Protein AF-A0A8J7C0C1-F1 (afdb_monomer_lite)

Foldseek 3Di:
DDDDDQDPDDPVSNVVVVQVVCQVVQVVVFKGKDFPDDDPPDTDIDIGGPPPDDPPPDPDPPDPDD

Secondary structure (DSSP, 8-state):
-PPPPPP-S-HHHHHHHHHHHHHHHHHHTT--EEEEEEETTEEEEEE-S-TTS-TTTT----SS--

Radius of gyration: 15.45 Å; chains: 1; bounding box: 30×39×31 Å

pLDDT: mean 70.07, std 14.47, range [39.28, 85.25]

Sequence (66 aa):
MPAKPWPQGSIEDRVAFAIEEVRPAIQADGGDVALVGIEGATVQVSLQGACRHCAMANSTLTDFVA

Structure (mmCIF, N/CA/C/O backbone):
data_AF-A0A8J7C0C1-F1
#
_entry.id   AF-A0A8J7C0C1-F1
#
loop_
_atom_site.group_PDB
_atom_site.id
_atom_site.type_symbol
_atom_site.label_atom_id
_atom_site.label_alt_id
_atom_site.label_comp_id
_atom_site.label_asym_id
_atom_site.label_entity_id
_atom_site.label_seq_id
_atom_site.pdbx_PDB_ins_code
_atom_site.Cartn_x
_atom_site.Cartn_y
_atom_site.Cartn_z
_atom_site.occupancy
_atom_site.B_iso_or_equiv
_atom_site.auth_seq_id
_atom_site.auth_comp_id
_atom_site.auth_asym_id
_atom_site.auth_atom_id
_atom_site.pdbx_PDB_model_num
ATOM 1 N N . MET A 1 1 ? 14.824 13.083 13.580 1.00 46.19 1 MET A N 1
ATOM 2 C CA . MET A 1 1 ? 13.890 13.536 12.527 1.00 46.19 1 MET A CA 1
ATOM 3 C C . MET A 1 1 ? 12.490 13.392 13.106 1.00 46.19 1 MET A C 1
ATOM 5 O O . MET A 1 1 ? 12.225 12.309 13.618 1.00 46.19 1 MET A O 1
ATOM 9 N N . PRO A 1 2 ? 11.651 14.440 13.184 1.00 50.19 2 PRO A N 1
ATOM 10 C CA . PRO A 1 2 ? 10.319 14.280 13.757 1.00 50.19 2 PRO A CA 1
ATOM 11 C C . PRO A 1 2 ? 9.484 13.429 12.799 1.00 50.19 2 PRO A C 1
ATOM 13 O O . PRO A 1 2 ? 9.303 13.801 11.642 1.00 50.19 2 PRO A O 1
ATOM 16 N N . ALA A 1 3 ? 9.038 12.264 13.270 1.00 61.31 3 ALA A N 1
ATOM 17 C CA . ALA A 1 3 ? 8.097 11.434 12.534 1.00 61.31 3 ALA A CA 1
ATOM 18 C C . ALA A 1 3 ? 6.857 12.277 12.218 1.00 61.31 3 ALA A C 1
ATOM 20 O O . ALA A 1 3 ? 6.338 12.981 13.091 1.00 61.31 3 ALA A O 1
ATOM 21 N N . LYS A 1 4 ? 6.415 12.239 10.962 1.00 64.81 4 LYS A N 1
ATOM 22 C CA . LYS A 1 4 ? 5.189 12.903 10.532 1.00 64.81 4 LYS A CA 1
ATOM 23 C C . LYS A 1 4 ? 4.044 12.426 11.444 1.00 64.81 4 LYS A C 1
ATOM 25 O O . LYS A 1 4 ? 3.934 11.222 11.681 1.00 64.81 4 LYS A O 1
ATOM 30 N N . PRO A 1 5 ? 3.240 13.333 12.024 1.00 73.06 5 PRO A N 1
ATOM 31 C CA . PRO A 1 5 ? 2.202 12.939 12.966 1.00 73.06 5 PRO A CA 1
ATOM 32 C C . PRO A 1 5 ? 1.189 12.035 12.262 1.00 73.06 5 PRO A C 1
ATOM 34 O O . PRO A 1 5 ? 0.705 12.362 11.179 1.00 73.06 5 PRO A O 1
ATOM 37 N N . TRP A 1 6 ? 0.886 10.894 12.881 1.00 76.81 6 TRP A N 1
ATOM 38 C CA . TRP A 1 6 ? -0.109 9.959 12.372 1.00 76.81 6 TRP A CA 1
ATOM 39 C C . TRP A 1 6 ? -1.481 10.644 12.303 1.00 76.81 6 TRP A C 1
ATOM 41 O O . TRP A 1 6 ? -1.876 11.302 13.273 1.00 76.81 6 TRP A O 1
ATOM 51 N N . PRO A 1 7 ? -2.226 10.499 11.194 1.00 75.56 7 PRO A N 1
ATOM 52 C CA . PRO A 1 7 ? -3.552 11.088 11.084 1.00 75.56 7 PRO A CA 1
ATOM 53 C C . PRO A 1 7 ? -4.509 10.411 12.075 1.00 75.56 7 PRO A C 1
ATOM 55 O O . PRO A 1 7 ? -4.549 9.190 12.195 1.00 75.56 7 PRO A O 1
ATOM 58 N N . GLN A 1 8 ? -5.293 11.214 12.792 1.00 73.62 8 GLN A N 1
ATOM 59 C CA . GLN A 1 8 ? -6.271 10.755 13.793 1.00 73.62 8 GLN A CA 1
ATOM 60 C C . GLN A 1 8 ? -7.690 10.614 13.190 1.00 73.62 8 GLN A C 1
ATOM 62 O O . GLN A 1 8 ? -8.680 10.673 13.914 1.00 73.62 8 GLN A O 1
ATOM 67 N N . GLY A 1 9 ? -7.784 10.508 11.857 1.00 75.06 9 GLY A N 1
ATOM 68 C CA . GLY A 1 9 ? -9.031 10.487 11.080 1.00 75.06 9 GLY A CA 1
ATOM 69 C C . GLY A 1 9 ? -9.607 9.084 10.845 1.00 75.06 9 GLY A C 1
ATOM 70 O O . GLY A 1 9 ? -9.435 8.185 11.672 1.00 75.06 9 GLY A O 1
ATOM 71 N N . SER A 1 10 ? -10.290 8.898 9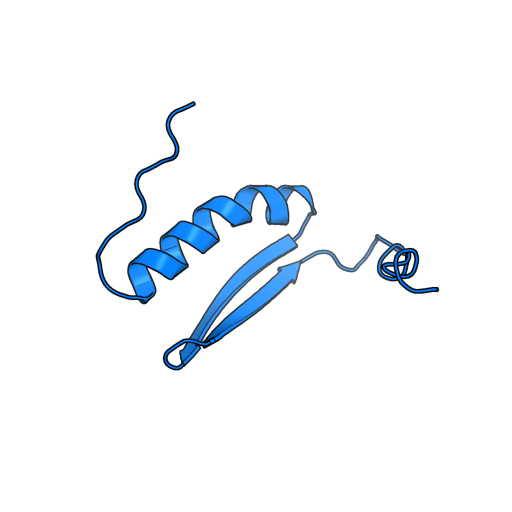.705 1.00 82.00 10 SER A N 1
ATOM 72 C CA . SER A 1 10 ? -10.827 7.595 9.279 1.00 82.00 10 SER A CA 1
ATOM 73 C C . SER A 1 10 ? -9.710 6.547 9.185 1.00 82.00 10 SER A C 1
ATOM 75 O O . SER A 1 10 ? -8.529 6.870 9.013 1.00 82.00 10 SER A O 1
ATOM 77 N N . 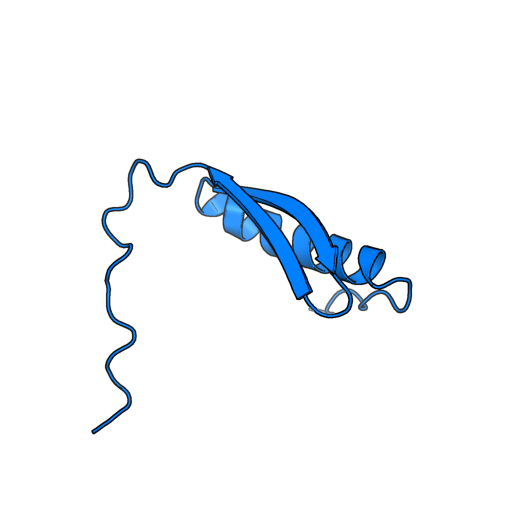ILE A 1 11 ? -10.076 5.265 9.267 1.00 80.88 11 ILE A N 1
ATOM 78 C CA . ILE A 1 11 ? -9.139 4.163 9.015 1.00 80.88 11 ILE A CA 1
ATOM 79 C C . ILE A 1 11 ? -8.488 4.321 7.628 1.00 80.88 11 ILE A C 1
ATOM 81 O O . ILE A 1 11 ? -7.311 4.026 7.464 1.00 80.88 11 ILE A O 1
ATOM 85 N N . GLU A 1 12 ? -9.223 4.881 6.665 1.00 81.25 12 GLU A N 1
ATOM 86 C CA . GLU A 1 12 ? -8.768 5.152 5.301 1.00 81.25 12 GLU A CA 1
ATOM 87 C C . GLU A 1 12 ? -7.635 6.177 5.260 1.00 81.25 12 GLU A C 1
ATOM 89 O O . GLU A 1 12 ? -6.626 5.926 4.611 1.00 81.25 12 GLU A O 1
ATOM 94 N N . ASP A 1 13 ? -7.739 7.281 6.009 1.00 83.69 13 ASP A N 1
ATOM 95 C CA . ASP A 1 13 ? -6.673 8.288 6.114 1.00 83.69 13 ASP A CA 1
ATOM 96 C C . ASP A 1 13 ? -5.397 7.690 6.706 1.00 83.69 13 ASP A C 1
ATOM 98 O O . ASP A 1 13 ? -4.286 7.962 6.249 1.00 83.69 13 ASP A O 1
ATOM 102 N N . ARG A 1 14 ? -5.553 6.844 7.728 1.00 83.06 14 ARG A N 1
ATOM 103 C CA . ARG A 1 14 ? -4.431 6.156 8.381 1.00 83.06 14 ARG A CA 1
ATOM 104 C C . ARG A 1 14 ? -3.756 5.169 7.445 1.00 83.06 14 ARG A C 1
ATOM 106 O O . ARG A 1 14 ? -2.528 5.105 7.414 1.00 83.06 14 ARG A O 1
ATOM 113 N N . VAL A 1 15 ? -4.548 4.423 6.684 1.00 83.50 15 VAL A N 1
ATOM 114 C CA . VAL A 1 15 ? -4.054 3.453 5.708 1.00 83.50 15 VAL A CA 1
ATOM 115 C C . VAL A 1 15 ? -3.403 4.160 4.524 1.00 83.50 15 VAL A C 1
ATOM 117 O O . VAL A 1 15 ? -2.300 3.782 4.148 1.00 83.50 15 VAL A O 1
ATOM 120 N N . ALA A 1 16 ? -4.008 5.218 3.984 1.00 83.81 16 ALA A N 1
ATOM 121 C CA . ALA A 1 16 ? -3.429 6.012 2.903 1.00 83.81 16 ALA A CA 1
ATOM 122 C C . ALA A 1 16 ? -2.087 6.623 3.320 1.00 83.81 16 ALA A C 1
ATOM 124 O O . ALA A 1 16 ? -1.104 6.518 2.593 1.00 83.81 16 ALA A O 1
ATOM 125 N N . PHE A 1 17 ? -2.011 7.182 4.528 1.00 85.25 17 PHE A N 1
ATOM 126 C CA . PHE A 1 17 ? -0.765 7.710 5.072 1.00 85.25 17 PHE A CA 1
ATOM 127 C C . PHE A 1 17 ? 0.314 6.635 5.222 1.00 85.25 17 PHE A C 1
ATOM 129 O O . PHE A 1 17 ? 1.456 6.856 4.830 1.00 85.25 17 PHE A O 1
ATOM 136 N N . ALA A 1 18 ? -0.043 5.468 5.766 1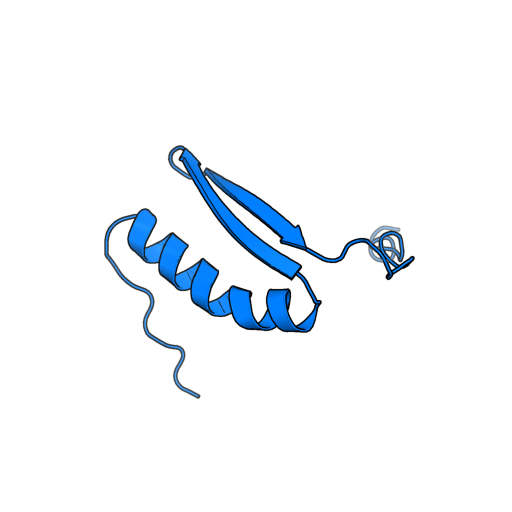.00 83.88 18 ALA A N 1
ATOM 137 C CA . ALA A 1 18 ? 0.888 4.355 5.906 1.00 83.88 18 ALA A CA 1
ATOM 138 C C . ALA A 1 18 ? 1.378 3.848 4.540 1.00 83.88 18 ALA A C 1
ATOM 140 O O . ALA A 1 18 ? 2.569 3.592 4.389 1.00 83.88 18 ALA A O 1
ATOM 141 N N . ILE A 1 19 ? 0.485 3.749 3.547 1.00 83.44 19 ILE A N 1
ATOM 142 C CA . ILE A 1 19 ? 0.814 3.351 2.171 1.00 83.44 19 ILE A CA 1
ATOM 143 C C . ILE A 1 19 ? 1.793 4.341 1.533 1.00 83.44 19 ILE A C 1
ATOM 145 O O . ILE A 1 19 ? 2.766 3.913 0.919 1.00 83.44 19 ILE A O 1
ATOM 149 N N . GLU A 1 20 ? 1.585 5.645 1.709 1.00 84.75 20 GLU A N 1
ATOM 150 C CA . GLU A 1 20 ? 2.484 6.672 1.169 1.00 84.75 20 GLU A CA 1
ATOM 151 C C . GLU A 1 20 ? 3.882 6.637 1.804 1.00 84.75 20 GLU A C 1
ATOM 153 O O . GLU A 1 20 ? 4.868 6.891 1.117 1.00 84.75 20 GLU A O 1
ATOM 158 N N . GLU A 1 21 ? 3.994 6.266 3.082 1.00 83.75 21 GLU A N 1
ATOM 159 C CA . GLU A 1 21 ? 5.294 6.088 3.745 1.00 83.75 21 GLU A CA 1
ATOM 160 C C . GLU A 1 21 ? 6.041 4.838 3.238 1.00 83.75 21 GLU A C 1
ATOM 162 O O . GLU A 1 21 ? 7.267 4.865 3.126 1.00 83.75 21 GLU A O 1
ATOM 167 N N . VAL A 1 22 ? 5.336 3.749 2.894 1.00 79.44 22 VAL A N 1
ATOM 168 C CA . VAL A 1 22 ? 5.967 2.509 2.383 1.00 79.44 22 VAL A C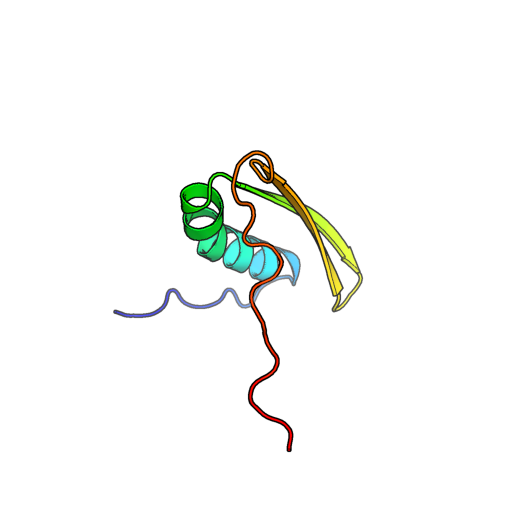A 1
ATOM 169 C C . VAL A 1 22 ? 6.166 2.493 0.865 1.00 79.44 22 VAL A C 1
ATOM 171 O O . VAL A 1 22 ? 7.051 1.787 0.381 1.00 79.44 22 VAL A O 1
ATOM 174 N N . ARG A 1 23 ? 5.402 3.283 0.099 1.00 81.94 23 ARG A N 1
ATOM 175 C CA . ARG A 1 23 ? 5.521 3.399 -1.365 1.00 81.94 23 ARG A CA 1
ATOM 176 C C . ARG A 1 23 ? 6.956 3.649 -1.851 1.00 81.94 23 ARG A C 1
ATOM 178 O O . ARG A 1 23 ? 7.366 2.920 -2.750 1.00 81.94 23 ARG A O 1
ATOM 185 N N . PRO A 1 24 ? 7.748 4.597 -1.306 1.00 80.81 24 PRO A N 1
ATOM 186 C CA . PRO A 1 24 ? 9.113 4.822 -1.785 1.00 80.81 24 PRO A CA 1
ATOM 187 C C . PRO A 1 24 ? 10.033 3.614 -1.572 1.00 80.81 24 PRO A C 1
ATOM 189 O O . PRO A 1 24 ? 10.903 3.373 -2.404 1.00 80.81 24 PRO A O 1
ATOM 192 N N . ALA A 1 25 ? 9.830 2.830 -0.507 1.00 78.81 25 ALA A N 1
ATOM 193 C CA . ALA A 1 25 ? 10.579 1.593 -0.292 1.00 78.81 25 ALA A CA 1
ATOM 194 C C . ALA A 1 25 ? 10.194 0.534 -1.338 1.00 78.81 25 ALA A C 1
ATOM 196 O O . ALA A 1 25 ? 11.057 -0.021 -2.007 1.00 78.81 25 ALA A O 1
ATOM 197 N N . ILE A 1 26 ? 8.892 0.349 -1.569 1.00 76.31 26 ILE A N 1
ATOM 198 C CA . ILE A 1 26 ? 8.375 -0.616 -2.549 1.00 76.31 26 ILE A CA 1
ATOM 199 C C . ILE A 1 26 ? 8.774 -0.226 -3.985 1.00 76.31 26 ILE A C 1
ATOM 201 O O . ILE A 1 26 ? 9.130 -1.091 -4.781 1.00 76.31 26 ILE A O 1
ATOM 205 N N . GLN A 1 27 ? 8.782 1.068 -4.313 1.00 79.88 27 GLN A N 1
ATOM 206 C CA . GLN A 1 27 ? 9.258 1.585 -5.600 1.00 79.88 27 GLN A CA 1
ATOM 207 C C . GLN A 1 27 ? 10.771 1.436 -5.772 1.00 79.88 27 GLN A C 1
ATOM 209 O O . GLN A 1 27 ? 11.223 1.134 -6.878 1.00 79.88 27 GLN A O 1
ATOM 214 N N . ALA A 1 28 ? 11.557 1.601 -4.701 1.00 75.81 28 ALA A N 1
ATOM 215 C CA . ALA A 1 28 ? 12.990 1.308 -4.717 1.00 75.81 28 ALA A CA 1
ATOM 216 C C . ALA A 1 28 ? 13.262 -0.181 -4.993 1.00 75.81 28 ALA A C 1
ATOM 218 O O . ALA A 1 28 ? 14.201 -0.504 -5.720 1.00 75.81 28 ALA A O 1
ATOM 219 N N . ASP A 1 29 ? 12.387 -1.066 -4.509 1.00 71.50 29 ASP A N 1
ATOM 220 C CA . ASP A 1 29 ? 12.407 -2.502 -4.807 1.00 71.50 29 ASP A CA 1
ATOM 221 C C . ASP A 1 29 ? 11.860 -2.848 -6.215 1.00 71.50 29 ASP A C 1
ATOM 223 O O . ASP A 1 29 ? 11.816 -4.016 -6.609 1.00 71.50 29 ASP A O 1
ATOM 227 N N . GLY A 1 30 ? 11.456 -1.852 -7.016 1.00 71.88 30 GLY A N 1
ATOM 228 C CA . GLY A 1 30 ? 10.909 -2.043 -8.367 1.00 71.88 30 GLY A CA 1
ATOM 229 C C . GLY A 1 30 ? 9.453 -2.525 -8.393 1.00 71.88 30 GLY A C 1
ATOM 230 O O . GLY A 1 30 ? 8.977 -3.033 -9.416 1.00 71.88 30 GLY A O 1
ATOM 231 N N . GLY A 1 31 ? 8.760 -2.399 -7.264 1.00 78.69 31 GLY A N 1
ATOM 232 C CA . GLY A 1 31 ? 7.345 -2.675 -7.070 1.00 78.69 31 GLY A CA 1
ATOM 233 C C . GLY A 1 31 ? 6.477 -1.415 -7.034 1.00 78.69 31 GLY A C 1
ATOM 234 O O . GLY A 1 31 ? 6.949 -0.287 -7.117 1.00 78.69 31 GLY A O 1
ATOM 235 N N . ASP A 1 32 ? 5.185 -1.622 -6.837 1.00 81.75 32 ASP A N 1
ATOM 236 C CA . ASP A 1 32 ? 4.201 -0.614 -6.466 1.00 81.75 32 ASP A CA 1
ATOM 237 C C . ASP A 1 32 ? 3.143 -1.266 -5.569 1.00 81.75 32 ASP A C 1
ATOM 239 O O . ASP A 1 32 ? 3.002 -2.492 -5.529 1.00 81.75 32 ASP A O 1
ATOM 243 N N . VAL A 1 33 ? 2.405 -0.455 -4.819 1.00 81.06 33 VAL A N 1
ATOM 244 C CA . VAL A 1 33 ? 1.342 -0.919 -3.925 1.00 81.06 33 VAL A CA 1
ATOM 245 C C . VAL A 1 33 ? 0.058 -0.138 -4.178 1.00 81.06 33 VAL A C 1
ATOM 247 O O . VAL A 1 33 ? 0.041 1.097 -4.214 1.00 81.06 33 VAL A O 1
ATOM 250 N N . ALA A 1 34 ? -1.036 -0.877 -4.336 1.00 81.75 34 ALA A N 1
ATOM 251 C CA . ALA A 1 34 ? -2.379 -0.351 -4.510 1.00 81.75 34 ALA A CA 1
ATOM 252 C C . ALA A 1 34 ? -3.300 -0.882 -3.406 1.00 81.75 34 ALA A C 1
ATOM 254 O O . ALA A 1 34 ? -3.308 -2.074 -3.103 1.00 81.75 34 ALA A O 1
ATOM 255 N N . LEU A 1 35 ? -4.098 -0.002 -2.806 1.00 81.94 35 LEU A N 1
ATOM 256 C CA . LEU A 1 35 ? -5.133 -0.393 -1.854 1.00 81.94 35 LEU A CA 1
ATOM 257 C C . LEU A 1 35 ? -6.312 -1.024 -2.611 1.00 81.94 35 LEU A C 1
ATOM 259 O O . LEU A 1 35 ? -6.866 -0.394 -3.507 1.00 81.94 35 LEU A O 1
ATOM 263 N N . VAL A 1 36 ? -6.692 -2.251 -2.253 1.00 84.88 36 VAL A N 1
ATOM 264 C CA . VAL A 1 36 ? -7.819 -2.979 -2.870 1.00 84.88 36 VAL A CA 1
ATOM 265 C C . VAL A 1 36 ? -9.088 -2.816 -2.042 1.00 84.88 36 VAL A C 1
ATOM 267 O O . VAL A 1 36 ? -10.175 -2.674 -2.593 1.00 84.88 36 VAL A O 1
ATOM 270 N N . GLY A 1 37 ? -8.959 -2.806 -0.717 1.00 81.44 37 GLY A N 1
ATOM 271 C CA . GLY A 1 37 ? -10.093 -2.626 0.178 1.00 81.44 37 GLY A CA 1
ATOM 272 C C . GLY A 1 37 ? -9.689 -2.656 1.643 1.00 81.44 37 GLY A C 1
ATOM 273 O O . GLY A 1 37 ? -8.603 -3.114 1.998 1.00 81.44 37 GLY A O 1
ATOM 274 N N . ILE A 1 38 ? -10.575 -2.153 2.498 1.00 82.06 38 ILE A N 1
ATOM 275 C CA . ILE A 1 38 ? -10.408 -2.172 3.951 1.00 82.06 38 ILE A CA 1
ATOM 276 C C . ILE A 1 38 ? -11.641 -2.848 4.548 1.00 82.06 38 ILE A C 1
ATOM 278 O O . ILE A 1 38 ? -12.761 -2.369 4.391 1.00 82.06 38 ILE A O 1
ATOM 282 N N . GLU A 1 39 ? -11.428 -3.956 5.247 1.00 82.75 39 GLU A N 1
ATOM 283 C CA . GLU A 1 39 ? -12.455 -4.718 5.951 1.00 82.75 39 GLU A CA 1
ATOM 284 C C . GLU A 1 39 ? -12.209 -4.606 7.458 1.00 82.75 39 GLU A C 1
ATOM 286 O O . GLU A 1 39 ? -11.501 -5.408 8.070 1.00 82.75 39 GLU A O 1
ATOM 291 N N . GLY A 1 40 ? -12.771 -3.559 8.066 1.00 77.38 40 GLY A N 1
ATOM 292 C CA . GLY A 1 40 ? -12.659 -3.295 9.501 1.00 77.38 40 GLY A CA 1
ATOM 293 C C . GLY A 1 40 ? -11.214 -3.045 9.945 1.00 77.38 40 GLY A C 1
ATOM 294 O O . GLY A 1 40 ? -10.716 -1.927 9.840 1.00 77.38 40 GLY A O 1
ATOM 295 N N . ALA A 1 41 ? -10.560 -4.086 10.466 1.00 78.00 41 ALA A N 1
ATOM 296 C CA . ALA A 1 41 ? -9.165 -4.054 10.913 1.00 78.00 41 ALA A CA 1
ATOM 297 C C . ALA A 1 41 ? -8.181 -4.692 9.912 1.00 78.00 41 ALA A C 1
ATOM 299 O O . ALA A 1 41 ? -6.972 -4.670 10.145 1.00 78.00 41 ALA A O 1
ATOM 300 N N . THR A 1 42 ? -8.675 -5.263 8.811 1.00 76.06 42 THR A N 1
ATOM 301 C CA . THR A 1 42 ? -7.861 -5.916 7.782 1.00 76.06 42 THR A CA 1
ATOM 302 C C . THR A 1 42 ? -7.799 -5.047 6.533 1.00 76.06 42 THR A C 1
ATOM 304 O O . THR A 1 42 ? -8.817 -4.568 6.044 1.00 76.06 42 THR A O 1
ATOM 307 N N . VAL A 1 43 ? -6.594 -4.845 6.003 1.00 81.00 43 VAL A N 1
ATOM 308 C CA . VAL A 1 43 ? -6.354 -4.045 4.798 1.00 81.00 43 VAL A CA 1
ATOM 309 C C . VAL A 1 43 ? -5.882 -4.977 3.693 1.00 81.00 43 VAL A C 1
ATOM 311 O O . VAL A 1 43 ? -4.843 -5.622 3.829 1.00 81.00 43 VAL A O 1
ATOM 314 N N . GLN A 1 44 ? -6.638 -5.051 2.602 1.00 80.44 44 GLN A N 1
ATOM 315 C CA . GLN A 1 44 ? -6.228 -5.767 1.403 1.00 80.44 44 GLN A CA 1
ATOM 316 C C . GLN A 1 44 ? -5.473 -4.815 0.478 1.00 80.44 44 GLN A C 1
ATOM 318 O O . GLN A 1 44 ? -6.004 -3.789 0.044 1.00 80.44 44 GLN A O 1
ATOM 323 N N . VAL A 1 45 ? -4.234 -5.173 0.154 1.00 80.94 45 VAL A N 1
ATOM 324 C CA . VAL A 1 45 ? -3.385 -4.442 -0.789 1.00 80.94 45 VAL A CA 1
ATOM 325 C C . VAL A 1 45 ? -2.954 -5.360 -1.927 1.00 80.94 45 VAL A C 1
ATOM 327 O O . VAL A 1 45 ? -2.698 -6.546 -1.727 1.00 80.94 45 VAL A O 1
ATOM 330 N N . SER A 1 46 ? -2.871 -4.807 -3.131 1.00 79.12 46 SER A N 1
ATOM 331 C CA . SER A 1 46 ? -2.298 -5.454 -4.302 1.00 79.12 46 SER A CA 1
ATOM 332 C C . SER A 1 46 ? -0.908 -4.882 -4.522 1.00 79.12 46 SER A C 1
ATOM 334 O O . SER A 1 46 ? -0.743 -3.681 -4.731 1.00 79.12 46 SER A O 1
ATOM 336 N N . LEU A 1 47 ? 0.095 -5.749 -4.448 1.00 77.94 47 LEU A N 1
ATOM 337 C CA . LEU A 1 47 ? 1.465 -5.405 -4.797 1.00 77.94 47 LEU A CA 1
ATOM 338 C C . LEU A 1 47 ? 1.628 -5.602 -6.306 1.00 77.94 47 LEU A C 1
ATOM 340 O O . LEU A 1 47 ? 1.487 -6.716 -6.814 1.00 77.94 47 LEU A O 1
ATOM 344 N N . GLN A 1 48 ? 1.891 -4.519 -7.026 1.00 70.00 48 GLN A N 1
ATOM 345 C CA . GLN A 1 48 ? 2.064 -4.499 -8.472 1.00 70.00 48 GLN A CA 1
ATOM 346 C C . GLN A 1 48 ? 3.507 -4.154 -8.818 1.00 70.00 48 GLN A C 1
ATOM 348 O O . GLN A 1 48 ? 3.899 -3.005 -8.751 1.00 70.00 48 GLN A O 1
ATOM 353 N N . GLY A 1 49 ? 4.314 -5.122 -9.239 1.00 64.69 49 GLY A N 1
ATOM 354 C CA . GLY A 1 49 ? 5.635 -4.836 -9.799 1.00 64.69 49 GLY A CA 1
ATOM 355 C C . GLY A 1 49 ? 6.639 -5.953 -9.569 1.00 64.69 49 GLY A C 1
ATOM 356 O O . GLY A 1 49 ? 6.251 -7.084 -9.286 1.00 64.69 49 GLY A O 1
ATOM 357 N N . ALA A 1 50 ? 7.909 -5.666 -9.842 1.00 55.09 50 ALA A N 1
ATOM 358 C CA . ALA A 1 50 ? 8.883 -6.579 -10.432 1.00 55.09 50 ALA A CA 1
ATOM 359 C C . ALA A 1 50 ? 9.357 -7.757 -9.554 1.00 55.09 50 ALA A C 1
ATOM 361 O O . ALA A 1 50 ? 10.552 -7.962 -9.366 1.00 55.09 50 ALA A O 1
ATOM 362 N N . CYS A 1 51 ? 8.467 -8.698 -9.247 1.00 55.03 51 CYS A N 1
ATOM 363 C CA . CYS A 1 51 ? 8.822 -10.108 -9.042 1.00 55.03 51 CYS A CA 1
ATOM 364 C C . CYS A 1 51 ? 9.246 -10.791 -10.361 1.00 55.03 51 CYS A C 1
ATOM 366 O O . CYS A 1 51 ? 8.871 -11.930 -10.630 1.0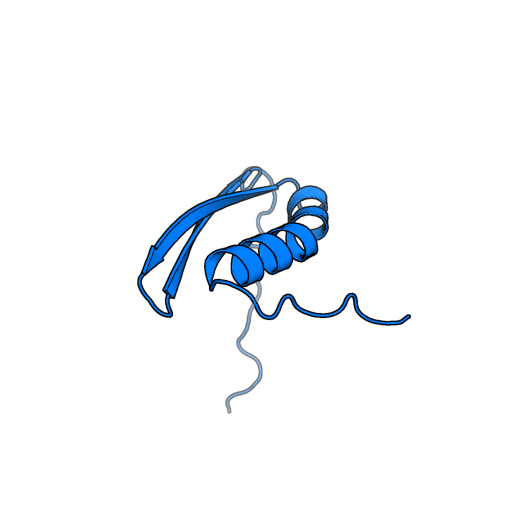0 55.03 51 CYS A O 1
ATOM 368 N N . ARG A 1 52 ? 10.005 -10.107 -11.229 1.00 50.97 52 ARG A N 1
ATOM 369 C CA . ARG A 1 52 ? 10.575 -10.713 -12.444 1.00 50.97 52 ARG A CA 1
ATOM 370 C C . ARG A 1 52 ? 12.071 -11.007 -12.342 1.00 50.97 52 ARG A C 1
ATOM 372 O O . ARG A 1 52 ? 12.541 -11.801 -13.147 1.00 50.97 52 ARG A O 1
ATOM 379 N N . HIS A 1 53 ? 12.809 -10.446 -11.371 1.00 47.91 53 HIS A N 1
ATOM 380 C CA . HIS A 1 53 ? 14.278 -10.580 -11.369 1.00 47.91 53 HIS A CA 1
ATOM 381 C C . HIS A 1 53 ? 14.976 -10.759 -10.014 1.00 47.91 53 HIS A C 1
ATOM 383 O O . HIS A 1 53 ? 16.199 -10.680 -9.983 1.00 47.91 53 HIS A O 1
ATOM 389 N N . CYS A 1 54 ? 14.285 -11.061 -8.912 1.00 50.41 54 CYS A N 1
ATOM 390 C CA . CYS A 1 54 ? 15.000 -11.463 -7.697 1.00 50.41 54 CYS A CA 1
ATOM 391 C C . CYS A 1 54 ? 14.582 -12.855 -7.234 1.00 50.41 54 CYS A C 1
ATOM 393 O O . CYS A 1 54 ? 13.581 -13.045 -6.549 1.00 50.41 54 CYS A O 1
ATOM 395 N N . ALA A 1 55 ? 15.418 -13.830 -7.589 1.00 45.94 55 ALA A N 1
ATOM 396 C CA . ALA A 1 55 ? 15.479 -15.178 -7.037 1.00 45.94 55 ALA A CA 1
ATOM 397 C C . ALA A 1 55 ? 15.912 -15.184 -5.550 1.00 45.94 55 ALA A C 1
ATOM 399 O O . ALA A 1 55 ? 16.745 -15.988 -5.145 1.00 45.94 55 ALA A O 1
ATOM 400 N N . MET A 1 56 ? 15.370 -14.272 -4.737 1.00 47.53 56 MET A N 1
ATOM 401 C CA . MET A 1 56 ? 15.628 -14.179 -3.297 1.00 47.53 56 MET A CA 1
ATOM 402 C C . MET A 1 56 ? 14.351 -14.216 -2.449 1.00 47.53 56 MET A C 1
ATOM 404 O O . MET A 1 56 ? 14.399 -13.970 -1.250 1.00 47.53 56 MET A O 1
ATOM 408 N N . ALA A 1 57 ? 13.220 -14.632 -3.027 1.00 49.88 57 ALA A N 1
ATOM 409 C CA . ALA A 1 57 ? 11.995 -14.947 -2.285 1.00 49.88 57 ALA A CA 1
ATOM 410 C C . ALA A 1 57 ? 12.114 -16.201 -1.375 1.00 49.88 57 ALA A C 1
ATOM 412 O O . ALA A 1 57 ? 11.093 -16.762 -0.993 1.00 49.88 57 ALA A O 1
ATOM 413 N N . ASN A 1 58 ? 13.327 -16.674 -1.039 1.00 52.03 58 ASN A N 1
ATOM 414 C CA . ASN A 1 58 ? 13.526 -17.881 -0.225 1.00 52.03 58 ASN A CA 1
ATOM 415 C C . ASN A 1 58 ? 14.784 -17.891 0.674 1.00 52.03 58 ASN A C 1
ATOM 417 O O . ASN A 1 58 ? 15.322 -18.962 0.943 1.00 52.03 58 ASN A O 1
ATOM 421 N N . SER A 1 59 ? 15.260 -16.748 1.173 1.00 44.91 59 SER A N 1
ATOM 422 C CA . SER A 1 59 ? 16.303 -16.757 2.216 1.00 44.91 59 SER A CA 1
ATOM 423 C C . SER A 1 59 ? 15.707 -16.465 3.596 1.00 44.91 59 SER A C 1
ATOM 425 O O . SER A 1 59 ? 15.734 -15.345 4.086 1.00 44.91 59 SER A O 1
ATOM 427 N N . THR A 1 60 ? 15.148 -17.529 4.177 1.00 48.50 60 THR A N 1
ATOM 428 C CA . THR A 1 60 ? 15.349 -17.953 5.575 1.00 48.50 60 THR A CA 1
ATOM 429 C C . THR A 1 60 ? 15.008 -16.960 6.698 1.00 48.50 60 THR A C 1
ATOM 431 O O . THR A 1 60 ? 15.880 -16.302 7.254 1.00 48.50 60 THR A O 1
ATOM 434 N N . LEU A 1 61 ? 13.751 -16.978 7.156 1.00 44.16 61 LEU A N 1
ATOM 435 C CA . LEU A 1 61 ? 13.391 -16.642 8.543 1.00 44.16 61 LEU A CA 1
ATOM 436 C C . LEU A 1 61 ? 13.307 -17.957 9.341 1.00 44.16 61 LEU A C 1
ATOM 438 O O . LEU A 1 61 ? 12.230 -18.390 9.739 1.00 44.16 61 LEU A O 1
ATOM 442 N N . THR A 1 62 ? 14.451 -18.630 9.510 1.00 45.97 62 THR A N 1
ATOM 443 C CA . THR A 1 62 ? 14.555 -19.902 10.251 1.00 45.97 62 THR A CA 1
ATOM 444 C C . THR A 1 62 ? 15.843 -19.970 11.078 1.00 45.97 62 THR A C 1
ATOM 446 O O . THR A 1 62 ? 16.591 -20.929 10.971 1.00 45.97 62 THR A O 1
ATOM 449 N N . ASP A 1 63 ? 16.124 -18.955 11.896 1.00 55.16 63 ASP A N 1
ATOM 450 C CA . ASP A 1 63 ? 17.279 -18.980 12.817 1.00 55.16 63 ASP A CA 1
ATOM 451 C C . ASP A 1 63 ? 16.934 -18.452 14.224 1.00 55.16 63 ASP A C 1
ATOM 453 O O . ASP A 1 63 ? 17.759 -17.852 14.905 1.00 55.16 63 ASP A O 1
ATOM 457 N N . PHE A 1 64 ? 15.691 -18.642 14.691 1.00 54.12 64 PHE A N 1
ATOM 458 C CA . PHE A 1 64 ? 15.357 -18.344 16.094 1.00 54.12 64 PHE A CA 1
ATOM 459 C C . PHE A 1 64 ? 14.310 -19.277 16.721 1.00 54.12 64 PHE A C 1
ATOM 461 O O . PHE A 1 64 ? 13.462 -18.848 17.505 1.00 54.12 64 PHE A O 1
ATOM 468 N N . VAL A 1 65 ? 14.374 -20.576 16.409 1.00 43.50 65 VAL A N 1
ATOM 469 C CA . VAL A 1 65 ? 13.815 -21.602 17.299 1.00 43.50 65 VAL A CA 1
ATOM 470 C C . V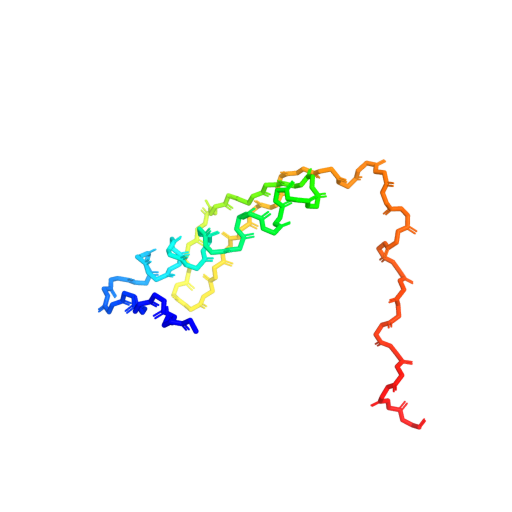AL A 1 65 ? 14.648 -22.888 17.218 1.00 43.50 65 VAL A C 1
ATOM 472 O O . VAL A 1 65 ? 14.895 -23.385 16.122 1.00 43.50 65 VAL A O 1
ATOM 475 N N . ALA A 1 66 ? 15.002 -23.391 18.407 1.00 39.28 66 ALA A N 1
ATOM 476 C CA . ALA A 1 66 ? 15.915 -24.492 18.760 1.00 39.28 66 ALA A CA 1
ATOM 477 C C . ALA A 1 66 ? 17.416 -24.154 18.770 1.00 39.28 66 ALA A C 1
ATOM 479 O O . ALA A 1 66 ? 18.056 -24.146 17.700 1.00 39.28 66 ALA A O 1
#